Protein AF-A0A8T6DZ03-F1 (afdb_monomer)

Secondary structure (DSSP, 8-state):
-PPP--------PPP------HHHHHHHHHHHHHHT--HHHHHHHHHHHHHHHTT--

Sequence (57 aa):
MPRAKSPATAAPMKRLTVNLPPDLHRAFKVYCTEKGVEMSTVIVNYVHQCLKSSKRD

Structure (mmCIF, N/CA/C/O backbone):
data_AF-A0A8T6DZ03-F1
#
_entry.id   AF-A0A8T6DZ03-F1
#
loop_
_atom_site.group_PDB
_atom_site.id
_atom_site.type_symbol
_atom_site.label_atom_id
_atom_site.label_alt_id
_atom_site.label_comp_id
_atom_site.label_asym_id
_atom_site.label_entity_id
_atom_site.label_seq_id
_atom_site.pdbx_PDB_ins_code
_atom_site.Cartn_x
_atom_site.Cartn_y
_atom_site.Cartn_z
_atom_site.occupancy
_atom_site.B_iso_or_equiv
_atom_site.auth_seq_id
_atom_site.auth_comp_id
_atom_site.auth_asym_id
_atom_site.auth_atom_id
_atom_site.pdbx_PDB_model_num
ATOM 1 N N . MET A 1 1 ? -30.551 27.267 -1.778 1.00 52.53 1 MET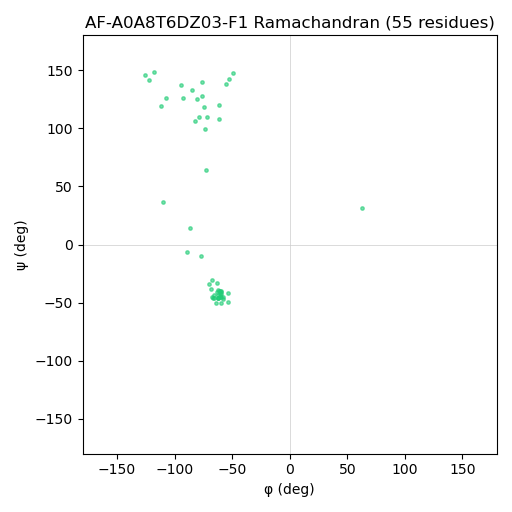 A N 1
ATOM 2 C CA . MET A 1 1 ? -30.237 26.599 -0.494 1.00 52.53 1 MET A CA 1
ATOM 3 C C . MET A 1 1 ? -28.721 26.487 -0.358 1.00 52.53 1 MET A C 1
ATOM 5 O O . MET A 1 1 ? -28.124 25.873 -1.236 1.00 52.53 1 MET A O 1
ATOM 9 N N . PRO A 1 2 ? -28.067 27.103 0.641 1.00 57.59 2 PRO A N 1
ATOM 10 C CA . PRO A 1 2 ? -26.625 26.947 0.827 1.00 57.59 2 PRO A CA 1
ATOM 11 C C . PRO A 1 2 ? -26.307 25.620 1.541 1.00 57.59 2 PRO A C 1
ATOM 13 O O . PRO A 1 2 ? -26.849 25.323 2.602 1.00 57.59 2 PRO A O 1
ATOM 16 N N . ARG A 1 3 ? -25.441 24.802 0.929 1.00 53.59 3 ARG A N 1
ATOM 17 C CA . ARG A 1 3 ? -24.969 23.508 1.451 1.00 53.59 3 ARG A CA 1
ATOM 18 C C . ARG A 1 3 ? -23.968 23.754 2.586 1.00 53.59 3 ARG A C 1
ATOM 20 O O . ARG A 1 3 ? -22.915 24.347 2.352 1.00 53.59 3 ARG A O 1
ATOM 27 N N . ALA A 1 4 ? -24.287 23.290 3.791 1.00 52.97 4 ALA A N 1
ATOM 28 C CA . ALA A 1 4 ? -23.368 23.286 4.923 1.00 52.97 4 ALA A CA 1
ATOM 29 C C . ALA A 1 4 ? -22.134 22.425 4.595 1.00 52.97 4 ALA A C 1
ATOM 31 O O . ALA A 1 4 ? -22.257 21.239 4.289 1.00 52.97 4 ALA A O 1
ATOM 32 N N . LYS A 1 5 ? -20.942 23.029 4.625 1.00 52.41 5 LYS A N 1
ATOM 33 C CA . LYS A 1 5 ? -19.666 22.306 4.583 1.00 52.41 5 LYS A CA 1
ATOM 34 C C . LYS A 1 5 ? -19.366 21.833 6.003 1.00 52.41 5 LYS A C 1
ATOM 36 O O . LYS A 1 5 ? -19.037 22.648 6.858 1.00 52.41 5 LYS A O 1
ATOM 41 N N . SER A 1 6 ? -19.517 20.536 6.254 1.00 53.69 6 SER A N 1
ATOM 42 C CA . SER A 1 6 ? -19.093 19.917 7.511 1.00 53.69 6 SER A CA 1
ATOM 43 C C . SER A 1 6 ? -17.602 20.196 7.767 1.00 53.69 6 SER A C 1
ATOM 45 O O . SER A 1 6 ? -16.810 20.123 6.822 1.00 53.69 6 SER A O 1
ATOM 47 N N . PRO A 1 7 ? -17.193 20.513 9.008 1.00 54.38 7 PRO A N 1
ATOM 48 C CA . PRO A 1 7 ? -15.799 20.786 9.324 1.00 54.38 7 PRO A CA 1
ATOM 49 C C . PRO A 1 7 ? -15.001 19.480 9.274 1.00 54.38 7 PRO A C 1
ATOM 51 O O . PRO A 1 7 ? -15.162 18.594 10.110 1.00 54.38 7 PRO A O 1
ATOM 54 N N . ALA A 1 8 ? -14.145 19.346 8.264 1.00 54.62 8 ALA A N 1
ATOM 55 C CA . ALA A 1 8 ? -13.169 18.272 8.196 1.00 54.62 8 ALA A CA 1
ATOM 56 C C . ALA A 1 8 ? -12.052 18.560 9.205 1.00 54.62 8 ALA A C 1
ATOM 58 O O . ALA A 1 8 ? -11.130 19.324 8.923 1.00 54.62 8 ALA A O 1
ATOM 59 N N . THR A 1 9 ? -12.111 17.931 10.376 1.00 57.91 9 THR A N 1
ATOM 60 C CA . THR A 1 9 ? -10.970 17.830 11.295 1.00 57.91 9 THR A CA 1
ATOM 61 C C . THR A 1 9 ? -9.955 16.843 10.709 1.00 57.91 9 THR A C 1
ATOM 63 O O . THR A 1 9 ? -9.744 15.748 11.224 1.00 57.91 9 THR A O 1
ATOM 66 N N . ALA A 1 10 ? -9.374 17.183 9.559 1.00 61.03 10 ALA A N 1
ATOM 67 C CA . ALA A 1 10 ? -8.305 16.408 8.957 1.00 61.03 10 ALA A CA 1
ATOM 68 C C . ALA A 1 10 ? -7.012 16.759 9.697 1.00 61.03 10 ALA A C 1
ATOM 70 O O . ALA A 1 10 ? -6.515 17.881 9.596 1.00 61.03 10 ALA A O 1
ATOM 71 N N . ALA A 1 11 ? -6.483 15.813 10.475 1.00 69.69 11 ALA A N 1
ATOM 72 C CA . ALA A 1 11 ? -5.140 15.926 11.031 1.00 69.69 11 ALA A CA 1
ATOM 73 C C . ALA A 1 11 ? -4.139 16.299 9.915 1.00 69.69 11 ALA A C 1
ATOM 75 O O . ALA A 1 11 ? -4.333 15.883 8.768 1.00 69.69 11 ALA A O 1
ATOM 76 N N . PRO A 1 12 ? -3.074 17.065 10.209 1.00 79.06 12 PRO A N 1
ATOM 77 C CA . PRO A 1 12 ? -2.122 17.486 9.188 1.00 79.06 12 PRO A CA 1
ATOM 78 C C . PRO A 1 12 ? -1.455 16.261 8.549 1.00 79.06 12 PRO A C 1
ATOM 80 O O . PRO A 1 12 ? -0.628 15.587 9.165 1.00 79.06 12 PRO A O 1
ATOM 83 N N . MET A 1 13 ? -1.824 15.965 7.303 1.00 83.06 13 MET A N 1
ATOM 84 C CA . MET A 1 13 ? -1.231 14.883 6.522 1.00 83.06 13 MET A CA 1
ATOM 85 C C . MET A 1 13 ? 0.042 15.379 5.837 1.00 83.06 13 MET A C 1
ATOM 87 O O . MET A 1 13 ? 0.055 16.435 5.205 1.00 83.06 13 MET A O 1
ATOM 91 N N . LYS A 1 14 ? 1.120 14.598 5.934 1.00 87.50 14 LYS A N 1
ATOM 92 C CA . LYS A 1 14 ? 2.363 14.851 5.196 1.00 87.50 14 LYS A CA 1
ATOM 93 C C . LYS A 1 14 ? 2.355 14.053 3.895 1.00 87.50 14 LYS A C 1
ATOM 95 O O . LYS A 1 14 ? 1.983 12.882 3.886 1.00 87.50 14 LYS A O 1
ATOM 100 N N . ARG A 1 15 ? 2.787 14.681 2.798 1.00 89.06 15 ARG A N 1
ATOM 101 C CA . ARG A 1 15 ? 2.923 14.018 1.497 1.00 89.06 15 ARG A CA 1
ATOM 102 C C . ARG A 1 15 ? 4.172 13.138 1.493 1.00 89.06 15 ARG A C 1
ATOM 104 O O . ARG A 1 15 ? 5.263 13.622 1.777 1.00 89.06 15 ARG A O 1
ATOM 111 N N . LEU A 1 16 ? 4.002 11.873 1.119 1.00 87.69 16 LEU A N 1
ATOM 112 C CA . LEU A 1 16 ? 5.089 10.928 0.889 1.00 87.69 16 LEU A CA 1
ATOM 113 C C . LEU A 1 16 ? 5.149 10.605 -0.608 1.00 87.69 16 LEU A C 1
ATOM 115 O O . LEU A 1 16 ? 4.180 10.101 -1.171 1.00 87.69 16 LEU A O 1
ATOM 119 N N . THR A 1 17 ? 6.279 10.906 -1.242 1.00 91.69 17 THR A N 1
ATOM 120 C CA . THR A 1 17 ? 6.561 10.516 -2.629 1.00 91.69 17 TH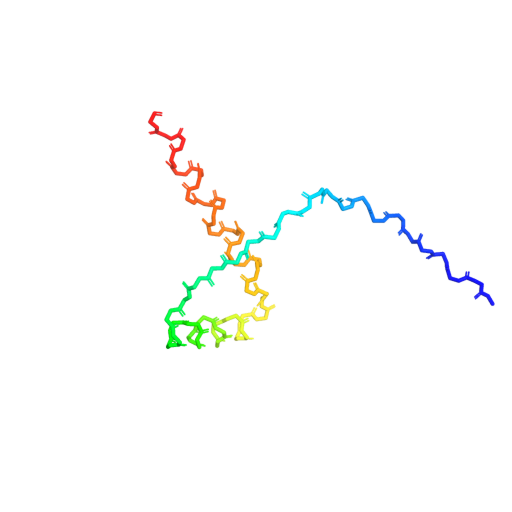R A CA 1
ATOM 121 C C . THR A 1 17 ? 7.602 9.407 -2.598 1.00 91.69 17 THR A C 1
ATOM 123 O O . THR A 1 17 ? 8.656 9.579 -1.989 1.00 91.69 17 THR A O 1
ATOM 126 N N . VAL A 1 18 ? 7.312 8.277 -3.240 1.00 88.50 18 VAL A N 1
ATOM 127 C CA . VAL A 1 18 ? 8.217 7.124 -3.317 1.00 88.50 18 VAL A CA 1
ATOM 128 C C . VAL A 1 18 ? 8.442 6.734 -4.767 1.00 88.50 18 VAL A C 1
ATOM 130 O O . VAL A 1 18 ? 7.536 6.832 -5.592 1.00 88.50 18 VAL A O 1
ATOM 133 N N . ASN A 1 19 ? 9.651 6.268 -5.058 1.00 93.62 19 ASN A N 1
ATOM 134 C CA . ASN A 1 19 ? 9.981 5.694 -6.352 1.00 93.62 19 ASN A CA 1
ATOM 135 C C . ASN A 1 19 ? 9.777 4.183 -6.279 1.00 93.62 19 ASN A C 1
ATOM 137 O O . ASN A 1 19 ? 10.323 3.520 -5.398 1.00 93.62 19 ASN A O 1
ATOM 141 N N . LEU A 1 20 ? 8.989 3.649 -7.207 1.00 91.38 20 LEU A N 1
ATOM 142 C CA . LEU A 1 20 ? 8.741 2.220 -7.353 1.00 91.38 20 LEU A CA 1
ATOM 143 C C . LEU A 1 20 ? 9.152 1.791 -8.764 1.00 91.38 20 LEU A C 1
ATOM 145 O O . LEU A 1 20 ? 8.880 2.534 -9.712 1.00 91.38 20 LEU A O 1
ATOM 149 N N . PRO A 1 21 ? 9.753 0.600 -8.933 1.00 97.00 21 PRO A N 1
ATOM 150 C CA . PRO A 1 21 ? 9.915 0.008 -10.252 1.00 97.00 21 PRO A CA 1
ATOM 151 C C . PRO A 1 21 ? 8.563 -0.056 -10.983 1.00 97.00 21 PRO A C 1
ATOM 153 O O . PRO A 1 21 ? 7.540 -0.336 -10.343 1.00 97.00 21 PRO A O 1
ATOM 156 N N . PRO A 1 22 ? 8.527 0.184 -12.304 1.00 95.44 22 PRO A N 1
ATOM 157 C CA . PRO A 1 22 ? 7.275 0.305 -13.052 1.00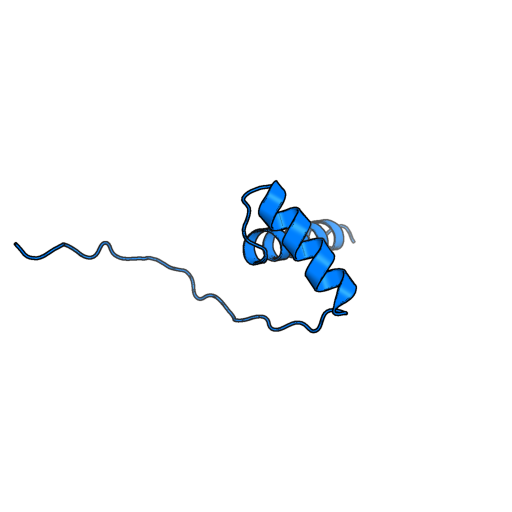 95.44 22 PRO A CA 1
ATOM 158 C C . PRO A 1 22 ? 6.424 -0.970 -12.984 1.00 95.44 22 PRO A C 1
ATOM 160 O O . PRO A 1 22 ? 5.210 -0.886 -12.783 1.00 95.44 22 PRO A O 1
ATOM 163 N N . ASP A 1 23 ? 7.053 -2.143 -13.066 1.00 97.00 23 ASP A N 1
ATOM 164 C CA . ASP A 1 23 ? 6.376 -3.438 -12.950 1.00 97.00 23 ASP A CA 1
ATOM 165 C C . ASP A 1 23 ? 5.738 -3.644 -11.575 1.00 97.00 23 ASP A C 1
ATOM 167 O O . ASP A 1 23 ? 4.594 -4.089 -11.473 1.00 97.00 23 ASP A O 1
ATOM 171 N N . LEU A 1 24 ? 6.437 -3.239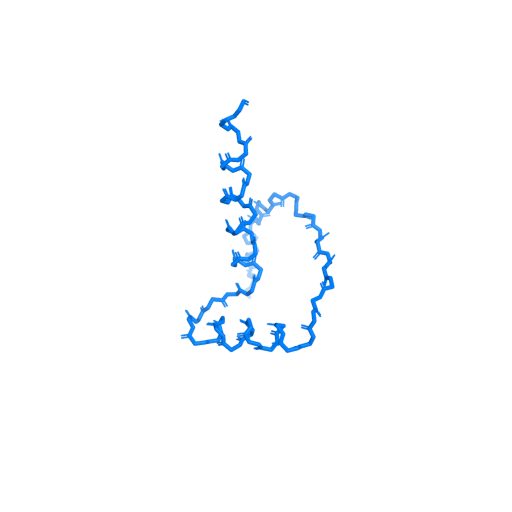 -10.512 1.00 96.00 24 LEU A N 1
ATOM 172 C CA . LEU A 1 24 ? 5.931 -3.336 -9.145 1.00 96.00 24 LEU A CA 1
ATOM 173 C C . LEU A 1 24 ? 4.751 -2.384 -8.943 1.00 96.00 24 LEU A C 1
ATOM 175 O O . LEU A 1 24 ? 3.711 -2.792 -8.429 1.00 9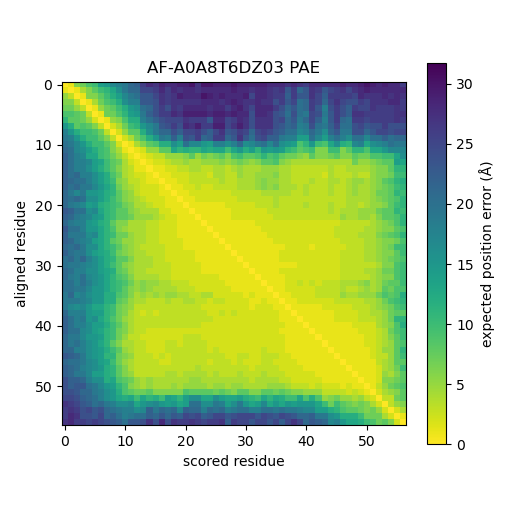6.00 24 LEU A O 1
ATOM 179 N N . HIS A 1 25 ? 4.864 -1.140 -9.412 1.00 95.00 25 HIS A N 1
ATOM 180 C CA . HIS A 1 25 ? 3.760 -0.183 -9.353 1.00 95.00 25 HIS A CA 1
ATOM 181 C C . HIS A 1 25 ? 2.524 -0.692 -10.110 1.00 95.00 25 HIS A C 1
ATOM 183 O O . HIS A 1 25 ? 1.397 -0.555 -9.626 1.00 95.00 25 HIS A O 1
ATOM 189 N N . ARG A 1 26 ? 2.719 -1.332 -11.270 1.00 96.38 26 ARG A N 1
ATOM 190 C CA . ARG A 1 26 ? 1.630 -1.944 -12.038 1.00 96.38 26 ARG A CA 1
ATOM 191 C C . ARG A 1 26 ? 0.972 -3.091 -11.275 1.00 96.38 26 ARG A C 1
ATOM 193 O O . ARG A 1 26 ? -0.251 -3.086 -11.149 1.00 96.38 26 ARG A O 1
ATOM 200 N N . ALA A 1 27 ? 1.752 -4.035 -10.754 1.00 96.56 27 ALA A N 1
ATOM 201 C CA . ALA A 1 27 ? 1.228 -5.159 -9.976 1.00 96.56 27 ALA A CA 1
ATOM 202 C C . ALA A 1 27 ? 0.465 -4.675 -8.733 1.00 96.56 27 ALA A C 1
ATOM 204 O O . ALA A 1 27 ? -0.649 -5.122 -8.463 1.00 96.56 27 ALA A O 1
ATOM 205 N N . PHE A 1 28 ? 1.017 -3.681 -8.036 1.00 95.38 28 PHE A N 1
ATOM 206 C CA . PHE A 1 28 ? 0.378 -3.049 -6.888 1.00 95.38 28 PHE A CA 1
ATOM 207 C C . PHE A 1 28 ? -0.948 -2.374 -7.261 1.00 95.38 28 PHE A C 1
ATOM 209 O O . PHE A 1 28 ? -1.938 -2.506 -6.544 1.00 95.38 28 PHE A O 1
ATOM 216 N N . LYS A 1 29 ? -1.007 -1.708 -8.421 1.00 94.69 29 LYS A N 1
ATOM 217 C CA . LYS A 1 29 ? -2.243 -1.098 -8.930 1.00 94.69 29 LYS A CA 1
ATOM 218 C C . LYS A 1 29 ? -3.327 -2.122 -9.201 1.00 94.69 29 LYS A C 1
ATOM 220 O O . LYS A 1 29 ? -4.477 -1.887 -8.829 1.00 94.69 29 LYS A O 1
ATOM 225 N N . VAL A 1 30 ? -2.967 -3.224 -9.853 1.00 97.12 30 VAL A N 1
ATOM 226 C CA . VAL A 1 30 ? -3.903 -4.313 -10.150 1.00 97.12 30 VAL A CA 1
ATOM 227 C C . VAL A 1 30 ? -4.463 -4.870 -8.843 1.00 97.12 30 VAL A C 1
ATOM 229 O O . VAL A 1 30 ? -5.676 -4.833 -8.659 1.00 97.12 30 VAL A O 1
ATOM 232 N N . TYR A 1 31 ? -3.593 -5.200 -7.885 1.00 96.19 31 TYR A N 1
ATOM 233 C CA . TYR A 1 31 ? -3.993 -5.677 -6.559 1.00 96.19 31 TYR A CA 1
ATOM 234 C C . TYR A 1 31 ? -4.979 -4.731 -5.852 1.00 96.19 31 TYR A C 1
ATOM 236 O O . TYR A 1 31 ? -6.028 -5.155 -5.367 1.00 96.19 31 TYR A O 1
ATOM 244 N N . CYS A 1 32 ? -4.672 -3.431 -5.813 1.00 96.25 32 CYS A N 1
ATOM 245 C CA . CYS A 1 32 ? -5.547 -2.429 -5.203 1.00 96.25 32 CYS A CA 1
ATOM 246 C C . CYS A 1 32 ? -6.907 -2.333 -5.909 1.00 96.25 32 CYS A C 1
ATOM 248 O O . CYS A 1 32 ? -7.937 -2.208 -5.247 1.00 96.25 32 CYS A O 1
ATOM 250 N N . THR A 1 33 ? -6.911 -2.439 -7.239 1.00 96.19 33 THR A N 1
ATOM 251 C CA . THR A 1 33 ? -8.132 -2.390 -8.054 1.00 96.19 33 THR A CA 1
ATOM 252 C C . THR A 1 33 ? -9.017 -3.606 -7.788 1.00 96.19 33 THR A C 1
ATOM 254 O O . THR A 1 33 ? -10.210 -3.443 -7.549 1.00 96.19 33 THR A O 1
ATOM 257 N N . GLU A 1 34 ? -8.441 -4.809 -7.753 1.00 96.50 34 GLU A N 1
ATOM 258 C CA . GLU A 1 34 ? -9.172 -6.052 -7.464 1.00 96.50 34 GLU A CA 1
ATOM 259 C C . GLU A 1 34 ? -9.780 -6.065 -6.056 1.00 96.50 34 GLU A C 1
ATOM 261 O O . GLU A 1 34 ? -10.849 -6.631 -5.834 1.00 96.50 34 GLU A O 1
ATOM 266 N N . LYS A 1 35 ? -9.103 -5.436 -5.092 1.00 94.12 35 LYS A N 1
ATOM 267 C CA . LYS A 1 35 ? -9.546 -5.362 -3.694 1.00 94.12 35 LYS A CA 1
ATOM 268 C C . LYS A 1 35 ? -10.439 -4.156 -3.392 1.00 94.12 35 LYS A C 1
ATOM 270 O O . LYS A 1 35 ? -10.948 -4.071 -2.278 1.00 94.12 35 LYS A O 1
ATOM 275 N N . GLY A 1 36 ? -10.622 -3.235 -4.341 1.00 95.00 36 GLY A N 1
ATOM 276 C CA . GLY A 1 36 ? -11.396 -2.008 -4.136 1.00 95.00 36 GLY A CA 1
ATOM 277 C C . GLY A 1 36 ? -10.808 -1.086 -3.062 1.00 95.00 36 GLY A C 1
ATOM 278 O O . GLY A 1 36 ? -11.555 -0.409 -2.361 1.00 95.00 36 GLY A O 1
ATOM 279 N N . VAL A 1 37 ? -9.481 -1.081 -2.899 1.00 95.44 37 VAL A N 1
ATOM 280 C CA . VAL A 1 37 ? -8.777 -0.279 -1.884 1.00 95.44 37 VAL A CA 1
ATOM 281 C C . VAL A 1 37 ? -7.842 0.733 -2.530 1.00 95.44 37 VAL A C 1
ATOM 283 O O . VAL A 1 37 ? -7.250 0.480 -3.578 1.00 95.44 37 VAL A O 1
ATOM 286 N N . GLU A 1 38 ? -7.652 1.877 -1.879 1.00 93.12 38 GLU A N 1
ATOM 287 C CA . GLU A 1 38 ? -6.693 2.875 -2.341 1.00 93.12 38 GLU A CA 1
ATOM 288 C C . GLU A 1 38 ? -5.252 2.450 -2.024 1.00 93.12 38 GLU A C 1
ATOM 290 O O . GLU A 1 38 ? -4.941 1.952 -0.938 1.00 93.12 38 GLU A O 1
ATOM 295 N N . MET A 1 39 ? -4.339 2.703 -2.964 1.00 91.75 39 MET A N 1
ATOM 296 C CA . MET A 1 39 ? -2.902 2.467 -2.782 1.00 91.75 39 MET A CA 1
ATOM 297 C C . MET A 1 39 ? -2.347 3.152 -1.529 1.00 91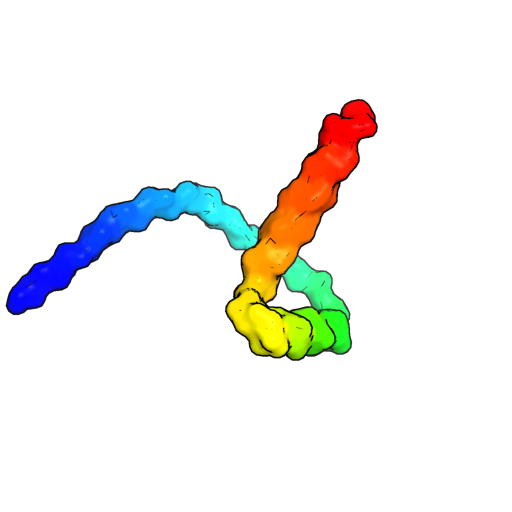.75 39 MET A C 1
ATOM 299 O O . MET A 1 39 ? -1.549 2.568 -0.798 1.00 91.75 39 MET A O 1
ATOM 303 N N . SER A 1 40 ? -2.780 4.389 -1.275 1.00 91.38 40 SER A N 1
ATOM 304 C CA . SER A 1 40 ? -2.397 5.189 -0.110 1.00 91.38 40 SER A CA 1
ATOM 305 C C . SER A 1 40 ? -2.752 4.481 1.196 1.00 91.38 40 SER A C 1
ATOM 307 O O . SER A 1 40 ? -1.904 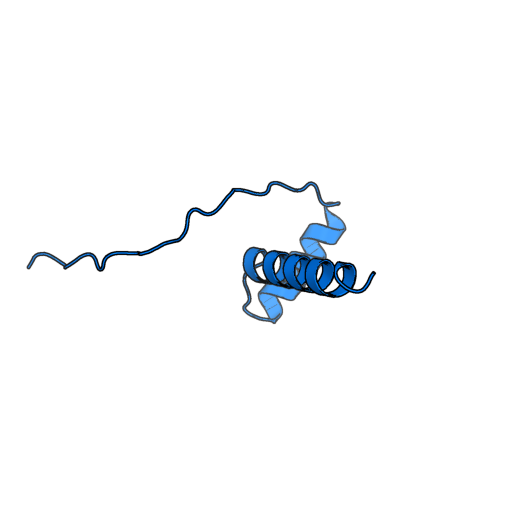4.382 2.080 1.00 91.38 40 SER A O 1
ATOM 309 N N . THR A 1 41 ? -3.957 3.919 1.301 1.00 92.25 41 THR A N 1
ATOM 310 C CA . THR A 1 41 ? -4.407 3.151 2.470 1.00 92.25 41 THR A CA 1
ATOM 311 C C . THR A 1 41 ? -3.526 1.931 2.708 1.00 92.25 41 THR A C 1
ATOM 313 O O . THR A 1 41 ? -3.126 1.667 3.843 1.00 92.25 41 THR A O 1
ATOM 316 N N . VAL A 1 42 ? -3.180 1.204 1.644 1.00 93.50 42 VAL A N 1
ATOM 317 C CA . VAL A 1 42 ? -2.323 0.017 1.749 1.00 93.50 42 VAL A CA 1
ATOM 318 C C . VAL A 1 42 ? -0.910 0.398 2.201 1.00 93.50 42 VAL A C 1
ATOM 320 O O . VAL A 1 42 ? -0.374 -0.239 3.106 1.00 93.50 42 VAL A O 1
ATOM 323 N N . ILE A 1 43 ? -0.334 1.470 1.647 1.00 92.44 43 ILE A N 1
ATOM 324 C CA . ILE A 1 43 ? 0.990 1.975 2.049 1.00 92.44 43 ILE A CA 1
ATOM 325 C C . ILE A 1 43 ? 0.979 2.425 3.515 1.00 92.44 43 ILE A C 1
ATOM 327 O O . I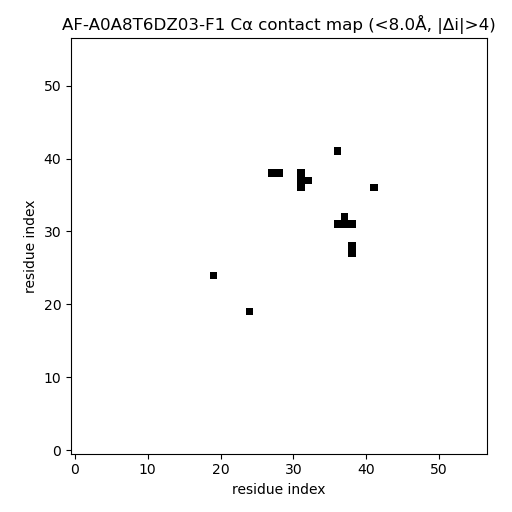LE A 1 43 ? 1.868 2.051 4.275 1.00 92.44 43 ILE A O 1
ATOM 331 N N . VAL A 1 44 ? -0.031 3.189 3.939 1.00 92.31 44 VAL A N 1
ATOM 332 C CA . VAL A 1 44 ? -0.158 3.660 5.328 1.00 92.31 44 VAL A CA 1
ATOM 333 C C . VAL A 1 44 ? -0.264 2.482 6.298 1.00 92.31 44 VAL A C 1
ATOM 335 O O . VAL A 1 44 ? 0.449 2.452 7.303 1.00 92.31 44 VAL A O 1
ATOM 338 N N . ASN A 1 45 ? -1.087 1.480 5.980 1.00 92.44 45 ASN A N 1
ATOM 339 C CA . ASN A 1 45 ? -1.215 0.271 6.795 1.00 92.44 45 ASN A CA 1
ATOM 340 C C . ASN A 1 45 ? 0.103 -0.505 6.880 1.00 92.44 45 ASN A C 1
ATOM 342 O O . ASN A 1 45 ? 0.494 -0.921 7.972 1.00 92.44 45 ASN A O 1
ATOM 346 N N . TYR A 1 46 ? 0.806 -0.652 5.757 1.00 91.62 46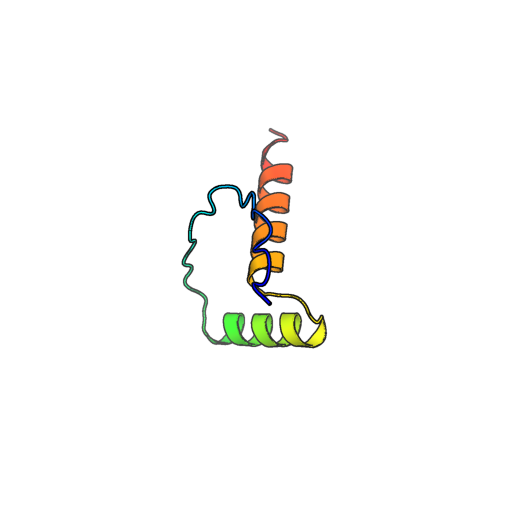 TYR A N 1
ATOM 347 C CA . TYR A 1 46 ? 2.102 -1.323 5.714 1.00 91.62 46 TYR A CA 1
ATOM 348 C C . TYR A 1 46 ? 3.146 -0.595 6.573 1.00 91.62 46 TYR A C 1
ATOM 350 O O . TYR A 1 46 ? 3.801 -1.213 7.412 1.00 91.62 46 TYR A O 1
ATOM 358 N N . VAL A 1 47 ? 3.236 0.735 6.457 1.00 91.62 47 VAL A N 1
ATOM 359 C CA . VAL A 1 47 ? 4.124 1.563 7.290 1.00 91.62 47 VAL A CA 1
ATOM 360 C C . VAL A 1 47 ? 3.775 1.417 8.774 1.00 91.62 47 VAL A C 1
ATOM 362 O O . VAL A 1 47 ? 4.667 1.204 9.596 1.00 91.62 47 VAL A O 1
ATOM 365 N N . HIS A 1 48 ? 2.490 1.463 9.137 1.00 92.25 48 HIS A N 1
ATOM 366 C CA . HIS A 1 48 ? 2.057 1.232 10.518 1.00 92.25 48 HIS A CA 1
ATOM 367 C C . HIS A 1 48 ? 2.452 -0.154 11.036 1.00 92.25 48 HIS A C 1
ATOM 369 O O . HIS A 1 48 ? 2.863 -0.271 12.191 1.00 92.25 48 HIS A O 1
ATOM 375 N N . GLN A 1 49 ? 2.331 -1.196 10.212 1.00 92.12 49 GLN A N 1
ATOM 376 C CA . GLN A 1 49 ? 2.708 -2.556 10.585 1.00 92.12 49 GLN A CA 1
ATOM 377 C C . GLN A 1 49 ? 4.219 -2.676 10.812 1.00 92.12 49 GLN A C 1
ATOM 379 O O . GLN A 1 49 ? 4.631 -3.201 11.846 1.00 92.12 49 GLN A O 1
ATOM 384 N N . CYS A 1 50 ? 5.040 -2.130 9.911 1.00 90.06 50 CYS A N 1
ATOM 385 C CA . CYS A 1 50 ? 6.494 -2.104 10.071 1.00 90.06 50 CYS A CA 1
ATOM 386 C C . CYS A 1 50 ? 6.911 -1.381 11.360 1.00 90.06 50 CYS A C 1
ATOM 388 O O . CYS A 1 50 ? 7.683 -1.923 12.147 1.00 90.06 50 CYS A O 1
ATOM 390 N N . LEU A 1 51 ? 6.342 -0.201 11.632 1.00 89.94 51 LEU A N 1
ATOM 391 C CA . LEU A 1 51 ? 6.679 0.587 12.824 1.00 89.94 51 LEU A CA 1
ATOM 392 C C . LEU A 1 51 ? 6.224 -0.064 14.138 1.00 89.94 51 LEU A C 1
ATOM 394 O O . LEU A 1 51 ? 6.872 0.123 15.168 1.00 89.94 51 LEU A O 1
ATOM 398 N N . LYS A 1 52 ? 5.124 -0.827 14.130 1.00 85.06 52 LYS A N 1
ATOM 399 C CA . LYS A 1 52 ? 4.698 -1.617 15.298 1.00 85.06 52 LYS A CA 1
ATOM 400 C C . LYS A 1 52 ? 5.657 -2.773 15.576 1.00 85.06 52 LYS A C 1
ATOM 402 O O . LYS A 1 52 ? 5.926 -3.056 16.739 1.00 85.06 52 LYS A O 1
ATOM 407 N N . SER A 1 53 ? 6.176 -3.414 14.531 1.00 75.44 53 SER A N 1
ATOM 408 C CA . SER A 1 53 ? 7.144 -4.506 14.664 1.00 75.44 53 SER A CA 1
ATOM 409 C C . SER A 1 53 ? 8.511 -4.022 15.153 1.00 75.44 53 SER A C 1
ATOM 411 O O . SER A 1 53 ? 9.145 -4.720 15.933 1.00 75.44 53 SER A O 1
ATOM 413 N N . SER A 1 54 ? 8.935 -2.814 14.767 1.00 65.31 54 SER A N 1
ATOM 414 C CA . SER A 1 54 ? 10.225 -2.234 15.180 1.00 65.31 54 SER A CA 1
ATOM 415 C C . SER A 1 54 ? 10.263 -1.682 16.610 1.00 65.31 54 SER A C 1
ATOM 417 O O . SER A 1 54 ? 11.337 -1.354 17.088 1.00 65.31 54 SER A O 1
ATOM 419 N N . LYS A 1 55 ? 9.125 -1.571 17.309 1.00 59.44 55 LYS A N 1
ATOM 420 C CA . LYS A 1 55 ? 9.058 -1.141 18.725 1.00 59.44 55 LYS A CA 1
ATOM 421 C C . LYS A 1 55 ? 9.224 -2.293 19.726 1.00 59.44 55 LYS A C 1
ATOM 423 O O . LYS A 1 55 ? 8.870 -2.146 20.893 1.00 59.44 55 LYS A O 1
ATOM 428 N N . ARG A 1 56 ? 9.688 -3.449 19.250 1.00 54.91 56 ARG A N 1
ATOM 429 C CA . ARG A 1 56 ? 9.909 -4.665 20.038 1.00 54.91 56 ARG A CA 1
ATOM 430 C C . ARG A 1 56 ? 11.409 -4.974 20.197 1.00 54.91 56 ARG A C 1
ATOM 432 O O . ARG A 1 56 ? 11.772 -6.145 20.165 1.00 54.91 56 ARG A O 1
ATOM 439 N N . ASP A 1 57 ? 12.220 -3.924 20.337 1.00 44.03 57 ASP A N 1
ATOM 440 C CA . ASP A 1 57 ? 13.625 -3.941 20.774 1.00 44.03 57 ASP A CA 1
ATOM 441 C C . ASP A 1 57 ? 13.819 -2.831 21.820 1.00 44.03 57 ASP A C 1
ATOM 443 O O . ASP A 1 57 ? 13.348 -1.697 21.545 1.00 44.03 57 ASP A O 1
#

Foldseek 3Di:
DDDDDDDPPDDDDDDDDDDDDPVVVVVLVVVCVVVVHDSVVVVVVVVVVVVVVVVPD

Nearest PDB structures (foldseek):
  7vp3-assembly2_G  TM=5.153E-01  e=2.077E+00  Arabidopsis thaliana
  7vp2-assembly1_B  TM=5.728E-01  e=4.025E+00  Arabidopsis thaliana
  2dam-assembly1_A  TM=6.181E-01  e=9.999E+00  Homo sapiens

Mean predicted aligned error: 9.41 Å

pLDDT: mean 82.69, std 16.56, range [44.03, 97.12]

Radius of gyration: 16.5 Å; Cα contacts (8 Å, |Δi|>4): 8; chains: 1; bounding box: 44×33×34 Å

Solvent-accessible surface area (backbone atoms only — not comparable to full-atom values): 3873 Å² total; per-residue (Å²): 134,88,80,84,78,77,84,78,86,69,73,92,79,78,91,83,87,81,92,66,60,68,69,56,50,50,55,52,49,51,54,25,60,79,68,76,47,58,66,66,59,53,51,53,52,50,52,52,51,53,57,60,63,66,69,76,116